Protein AF-A0A0N4T3I6-F1 (afdb_monomer)

Organism: Brugia pahangi (NCBI:txid6280)

InterPro domains:
  IPR000276 G protein-coupled receptor, rhodopsin-like [PF00001] (2-68)
  IPR000276 G protein-coupled receptor, rhodopsin-like [PR00237] (6-30)
  IPR000276 G protein-coupled receptor, rhodopsin-like [PR00237] (50-76)
  IPR017452 GPCR, rhodopsin-like, 7TM [PS50262] (1-68)

Mean predicted aligned error: 12.3 Å

pLDDT: mean 71.13, std 11.59, range [47.47, 88.81]

Solvent-accessible surface area (backbone atoms only — not comparable to full-atom values): 5270 Å² total; per-residue (Å²): 127,68,68,64,57,55,54,54,50,52,53,49,50,52,51,52,51,45,64,46,43,47,60,43,53,51,54,54,50,51,50,56,52,30,65,74,66,73,50,90,70,63,59,72,62,51,51,51,51,52,48,54,28,50,53,43,52,58,45,50,68,57,41,58,64,46,54,62,30,70,78,30,75,68,41,53,50,51,51,52,49,49,54,51,47,52,55,51,52,55,64,72,77,108

Structure (mmCIF, N/CA/C/O backbone):
data_AF-A0A0N4T3I6-F1
#
_entry.id   AF-A0A0N4T3I6-F1
#
loop_
_atom_site.group_PDB
_atom_site.id
_atom_site.type_symbol
_atom_site.label_atom_id
_atom_site.label_alt_id
_atom_site.label_comp_id
_atom_site.label_asym_id
_atom_site.label_entity_id
_atom_site.label_seq_id
_atom_site.pdbx_PDB_ins_code
_atom_site.Cartn_x
_atom_site.Cartn_y
_atom_site.Cartn_z
_atom_site.occupancy
_atom_site.B_iso_or_equiv
_atom_site.auth_seq_id
_atom_site.auth_comp_id
_atom_site.auth_asym_id
_atom_site.auth_atom_id
_atom_site.pdbx_PDB_model_num
ATOM 1 N N . ARG A 1 1 ? -23.374 17.961 13.020 1.00 47.47 1 ARG A N 1
ATOM 2 C CA . ARG A 1 1 ? -22.093 17.502 13.638 1.00 47.47 1 ARG A CA 1
ATOM 3 C C . ARG A 1 1 ? -21.801 15.993 13.469 1.00 47.47 1 ARG A C 1
ATOM 5 O O . ARG A 1 1 ? -20.674 15.596 13.735 1.00 47.47 1 ARG A O 1
ATOM 12 N N . ARG A 1 2 ? -22.757 15.139 13.047 1.00 49.19 2 ARG A N 1
ATOM 13 C CA . ARG A 1 2 ? -22.493 13.725 12.673 1.00 49.19 2 ARG A CA 1
ATOM 14 C C . ARG A 1 2 ? -21.938 13.579 11.245 1.00 49.19 2 ARG A C 1
ATOM 16 O O . ARG A 1 2 ? -21.027 12.786 11.049 1.00 49.19 2 ARG A O 1
ATOM 23 N N . GLU A 1 3 ? -22.401 14.425 10.328 1.00 52.09 3 GLU A N 1
ATOM 24 C CA . GLU A 1 3 ? -21.963 14.545 8.924 1.00 52.09 3 GLU A CA 1
ATOM 25 C C . GLU A 1 3 ? -20.425 14.539 8.761 1.00 52.09 3 GLU A C 1
ATOM 27 O O . GLU A 1 3 ? -19.860 13.720 8.045 1.00 52.09 3 GLU A O 1
ATOM 32 N N . THR A 1 4 ? -19.715 15.376 9.528 1.00 56.78 4 THR A N 1
ATOM 33 C CA . THR A 1 4 ? -18.259 15.578 9.409 1.00 56.78 4 THR A CA 1
ATOM 34 C C . THR A 1 4 ? -17.419 14.366 9.825 1.00 56.78 4 THR A C 1
ATOM 36 O O . THR A 1 4 ? -16.269 14.241 9.408 1.00 56.78 4 THR A O 1
ATOM 39 N N . ARG A 1 5 ? -17.968 13.449 10.640 1.00 60.38 5 ARG A N 1
ATOM 40 C CA . ARG A 1 5 ? -17.267 12.208 11.015 1.00 60.38 5 ARG A CA 1
ATOM 41 C C . ARG A 1 5 ? -17.265 11.191 9.879 1.00 60.38 5 ARG A C 1
ATOM 43 O O . ARG A 1 5 ? -16.274 10.484 9.734 1.00 60.38 5 ARG A O 1
ATOM 50 N N . ALA A 1 6 ? -18.335 11.130 9.087 1.00 64.12 6 ALA A N 1
ATOM 51 C CA . ALA A 1 6 ? -18.409 10.230 7.940 1.00 64.12 6 ALA A CA 1
ATOM 52 C C . ALA A 1 6 ? -17.406 10.656 6.858 1.00 64.12 6 ALA A C 1
ATOM 54 O O . ALA A 1 6 ? -16.614 9.835 6.400 1.00 64.12 6 ALA A O 1
ATOM 55 N N . THR A 1 7 ? -17.342 11.954 6.546 1.00 74.19 7 THR A N 1
ATOM 56 C CA . THR A 1 7 ? -16.385 12.509 5.575 1.00 74.19 7 THR A CA 1
ATOM 57 C C . THR A 1 7 ? -14.928 12.267 5.978 1.00 74.19 7 THR A C 1
ATOM 59 O O . THR A 1 7 ? -14.111 11.918 5.133 1.00 74.19 7 THR A O 1
ATOM 62 N N . GLY A 1 8 ? -14.595 12.382 7.270 1.00 69.75 8 GLY A N 1
ATOM 63 C CA . GLY A 1 8 ? -13.241 12.098 7.761 1.00 69.75 8 GLY A CA 1
ATOM 64 C C . GLY A 1 8 ? -12.826 10.630 7.604 1.00 69.75 8 GLY A C 1
ATOM 65 O O . GLY A 1 8 ? -11.668 10.346 7.306 1.00 69.75 8 GLY A O 1
ATOM 66 N N . VAL A 1 9 ? -13.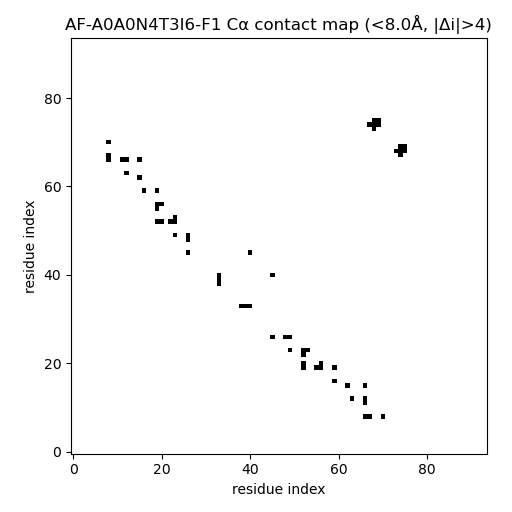771 9.695 7.749 1.00 72.62 9 VAL A N 1
ATOM 67 C CA . VAL A 1 9 ? -13.522 8.268 7.491 1.00 72.62 9 VAL A CA 1
ATOM 68 C C . VAL A 1 9 ? -13.317 8.024 5.999 1.00 72.62 9 VAL A C 1
ATOM 70 O O . VAL A 1 9 ? -12.349 7.368 5.631 1.00 72.62 9 VAL A O 1
ATOM 73 N N . VAL A 1 10 ? -14.166 8.597 5.141 1.00 77.88 10 VAL A N 1
ATOM 74 C CA . VAL A 1 10 ? -14.028 8.479 3.680 1.00 77.88 10 VAL A CA 1
ATOM 75 C C . VAL A 1 10 ? -12.677 9.025 3.210 1.00 77.88 10 VAL A C 1
ATOM 77 O O . VAL A 1 10 ? -11.962 8.333 2.493 1.00 77.88 10 VAL A O 1
ATOM 80 N N . ALA A 1 11 ? -12.272 10.210 3.674 1.00 77.69 11 ALA A N 1
ATOM 81 C CA . ALA A 1 11 ? -10.971 10.791 3.339 1.00 77.69 11 ALA A CA 1
ATOM 82 C C . ALA A 1 11 ? -9.801 9.891 3.772 1.00 77.69 11 ALA A C 1
ATOM 84 O O . ALA A 1 11 ? -8.845 9.715 3.022 1.00 77.69 11 ALA A O 1
ATOM 85 N N . ALA A 1 12 ? -9.884 9.268 4.949 1.00 73.94 12 ALA A N 1
ATOM 86 C CA . ALA A 1 12 ? -8.855 8.342 5.405 1.00 73.94 12 ALA A CA 1
ATOM 87 C C . ALA A 1 12 ? -8.813 7.038 4.596 1.00 73.94 12 ALA A C 1
ATOM 89 O O . ALA A 1 12 ? -7.722 6.530 4.340 1.00 73.94 12 ALA A O 1
ATOM 90 N N . ILE A 1 13 ? -9.971 6.521 4.167 1.00 75.94 13 ILE A N 1
ATOM 91 C CA . ILE A 1 13 ? -10.038 5.370 3.256 1.00 75.94 13 ILE A CA 1
ATOM 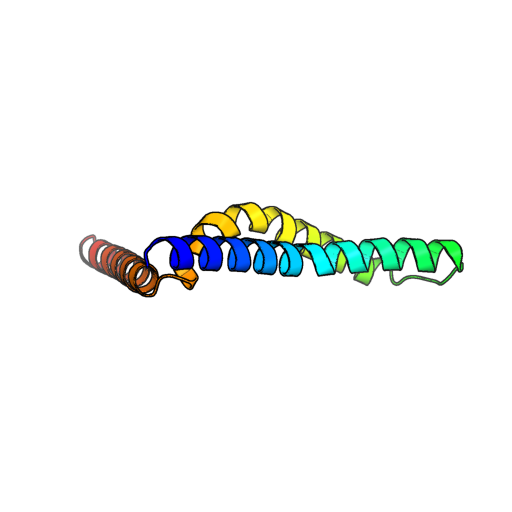92 C C . ILE A 1 13 ? -9.340 5.712 1.942 1.00 75.94 13 ILE A C 1
ATOM 94 O O . ILE A 1 13 ? -8.488 4.950 1.497 1.00 75.94 13 ILE A O 1
ATOM 98 N N . LEU A 1 14 ? -9.630 6.882 1.370 1.00 78.69 14 LEU A N 1
ATOM 99 C CA . LEU A 1 14 ? -9.005 7.345 0.130 1.00 78.69 14 LEU A CA 1
ATOM 100 C C . LEU A 1 14 ? -7.486 7.522 0.275 1.00 78.69 14 LEU A C 1
ATOM 102 O O . LEU A 1 14 ? -6.735 7.103 -0.600 1.00 78.69 14 LEU A O 1
ATOM 106 N N . ILE A 1 15 ? -7.009 8.083 1.389 1.00 78.00 15 ILE A N 1
ATOM 107 C CA . ILE A 1 15 ? -5.567 8.239 1.643 1.00 78.00 15 ILE A CA 1
ATOM 108 C C . ILE A 1 15 ? -4.882 6.875 1.802 1.00 78.00 15 ILE A C 1
ATOM 110 O O . ILE A 1 15 ? -3.820 6.657 1.226 1.00 78.00 15 ILE A O 1
ATOM 114 N N . ALA A 1 16 ? -5.475 5.942 2.549 1.00 74.81 16 ALA A N 1
ATOM 115 C CA . ALA A 1 16 ? -4.915 4.602 2.733 1.00 74.81 16 ALA A CA 1
ATOM 116 C C . ALA A 1 16 ? -4.889 3.802 1.420 1.00 74.81 16 ALA A C 1
ATOM 118 O O . ALA A 1 16 ? -3.886 3.161 1.105 1.00 74.81 16 ALA A O 1
ATOM 119 N N . PHE A 1 17 ? -5.965 3.904 0.637 1.00 75.50 17 PHE A N 1
ATOM 120 C CA . PHE A 1 17 ? -6.070 3.362 -0.714 1.00 75.50 17 PHE A CA 1
ATOM 121 C C . PHE A 1 17 ? -4.929 3.885 -1.594 1.00 75.50 17 PHE A C 1
ATOM 123 O O . PHE A 1 17 ? -4.204 3.096 -2.195 1.00 75.50 17 PHE A O 1
ATOM 130 N N . LEU A 1 18 ? -4.715 5.205 -1.611 1.00 79.75 18 LEU A N 1
ATOM 131 C CA . LEU A 1 18 ? -3.641 5.834 -2.380 1.00 79.75 18 LEU A CA 1
ATOM 132 C C . LEU A 1 18 ? -2.260 5.382 -1.904 1.00 79.75 18 LEU A C 1
ATOM 134 O O . LEU A 1 18 ? -1.451 4.982 -2.729 1.00 79.75 18 LEU A O 1
ATOM 138 N N . ILE A 1 19 ? -1.987 5.368 -0.599 1.00 77.06 19 ILE A N 1
ATOM 139 C CA . ILE A 1 19 ? -0.687 4.927 -0.061 1.00 77.06 19 ILE A CA 1
ATOM 140 C C . ILE A 1 19 ? -0.385 3.469 -0.436 1.00 77.06 19 ILE A C 1
ATOM 142 O O . ILE A 1 19 ? 0.763 3.153 -0.738 1.00 77.06 19 ILE A O 1
ATOM 146 N N . CYS A 1 20 ? -1.390 2.590 -0.460 1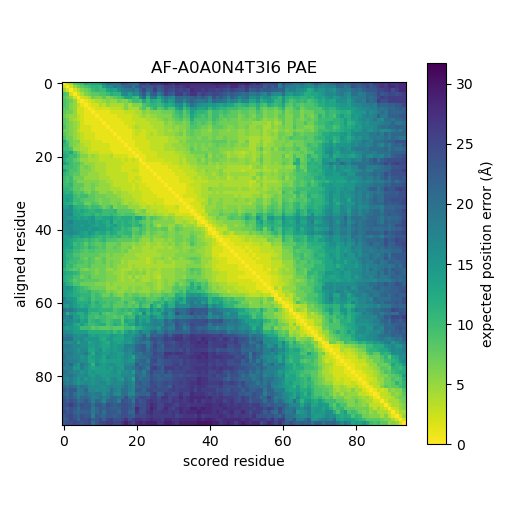.00 74.38 20 CYS A N 1
ATOM 147 C CA . CYS A 1 20 ? -1.211 1.205 -0.908 1.00 74.38 20 CYS A CA 1
ATOM 148 C C . CYS A 1 20 ? -1.000 1.073 -2.417 1.00 74.38 20 CYS A C 1
ATOM 150 O O . CYS A 1 20 ? -0.284 0.174 -2.855 1.00 74.38 20 CYS A O 1
ATOM 152 N N . TRP A 1 21 ? -1.610 1.948 -3.216 1.00 80.12 21 TRP A N 1
ATOM 153 C CA . TRP A 1 21 ? -1.554 1.858 -4.676 1.00 80.12 21 TRP A CA 1
ATOM 154 C C . TRP A 1 21 ? -0.388 2.638 -5.298 1.00 80.12 21 TRP A C 1
ATOM 156 O O . TRP A 1 21 ? 0.091 2.265 -6.366 1.00 80.12 21 TRP A O 1
ATOM 166 N N . ILE A 1 22 ? 0.102 3.689 -4.633 1.00 81.81 22 ILE A N 1
ATOM 167 C CA . ILE A 1 22 ? 1.265 4.486 -5.050 1.00 81.81 22 ILE A CA 1
ATOM 168 C C . ILE A 1 22 ? 2.489 3.611 -5.356 1.00 81.81 22 ILE A C 1
ATOM 170 O O . ILE A 1 22 ? 3.014 3.752 -6.458 1.00 81.81 22 ILE A O 1
ATOM 174 N N . PRO A 1 23 ? 2.946 2.690 -4.481 1.00 79.38 23 PRO A N 1
ATOM 175 C CA . PRO A 1 23 ? 4.108 1.861 -4.791 1.00 79.38 23 PRO A CA 1
ATOM 176 C C . PRO A 1 23 ? 3.885 1.020 -6.052 1.00 79.38 23 PRO A C 1
ATOM 178 O O . PRO A 1 23 ? 4.763 0.990 -6.909 1.00 79.38 23 PRO A O 1
ATOM 181 N N . TYR A 1 24 ? 2.697 0.434 -6.230 1.00 81.94 24 TYR A N 1
ATOM 182 C CA . TYR A 1 24 ? 2.355 -0.323 -7.438 1.00 81.94 24 TYR A CA 1
ATOM 183 C C . TYR A 1 24 ? 2.441 0.544 -8.698 1.00 81.94 24 TYR A C 1
ATOM 185 O O . TYR A 1 24 ? 3.086 0.166 -9.677 1.00 81.94 24 TYR A O 1
ATOM 193 N N . PHE A 1 25 ? 1.820 1.728 -8.665 1.00 84.38 25 PHE A N 1
ATOM 194 C CA . PHE A 1 25 ? 1.844 2.676 -9.778 1.00 84.38 25 PHE A CA 1
ATOM 195 C C . PHE A 1 25 ? 3.267 3.137 -10.097 1.00 84.38 25 PHE A C 1
ATOM 197 O O . PHE A 1 25 ? 3.649 3.150 -11.265 1.00 84.38 25 PHE A O 1
ATOM 204 N N . CYS A 1 26 ? 4.072 3.457 -9.082 1.00 86.69 26 CYS A N 1
ATOM 205 C CA . CYS A 1 26 ? 5.470 3.837 -9.262 1.00 86.69 26 CYS A CA 1
ATOM 206 C C . CYS A 1 26 ? 6.281 2.718 -9.926 1.00 86.69 26 CYS A C 1
ATOM 208 O O . CYS A 1 26 ? 7.012 2.989 -10.873 1.00 86.69 26 CYS A O 1
ATOM 210 N N . ILE A 1 27 ? 6.124 1.468 -9.480 1.00 85.50 27 ILE A N 1
ATOM 211 C CA . ILE A 1 27 ? 6.803 0.297 -10.056 1.00 85.50 27 ILE A CA 1
ATOM 212 C C . ILE A 1 27 ? 6.381 0.102 -11.517 1.00 85.50 27 ILE A C 1
ATOM 214 O O . ILE A 1 27 ? 7.239 -0.080 -12.381 1.00 85.50 27 ILE A O 1
ATOM 218 N N . ALA A 1 28 ? 5.082 0.185 -11.813 1.00 85.38 28 ALA A N 1
ATOM 219 C CA . ALA A 1 28 ? 4.549 0.020 -13.163 1.00 85.38 28 ALA A CA 1
ATOM 220 C C . ALA A 1 28 ? 5.049 1.110 -14.131 1.00 85.38 28 ALA A C 1
ATOM 222 O O . ALA A 1 28 ? 5.509 0.792 -15.229 1.00 85.38 28 ALA A O 1
ATOM 223 N N . VAL A 1 29 ? 5.021 2.381 -13.711 1.00 88.38 29 VAL A N 1
ATOM 224 C CA . VAL A 1 29 ? 5.554 3.508 -14.497 1.00 88.38 29 VAL A CA 1
ATOM 225 C C . VAL A 1 29 ? 7.062 3.362 -14.690 1.00 88.38 29 VAL A C 1
ATOM 227 O O . VAL A 1 29 ? 7.554 3.531 -15.803 1.00 88.38 29 VAL A O 1
ATOM 230 N N . TYR A 1 30 ? 7.790 2.984 -13.636 1.00 86.25 30 TYR A N 1
ATOM 231 C CA . TYR A 1 30 ? 9.232 2.762 -13.695 1.00 86.25 30 TYR A CA 1
ATOM 232 C C . TYR A 1 30 ? 9.605 1.686 -14.724 1.00 86.25 30 TYR A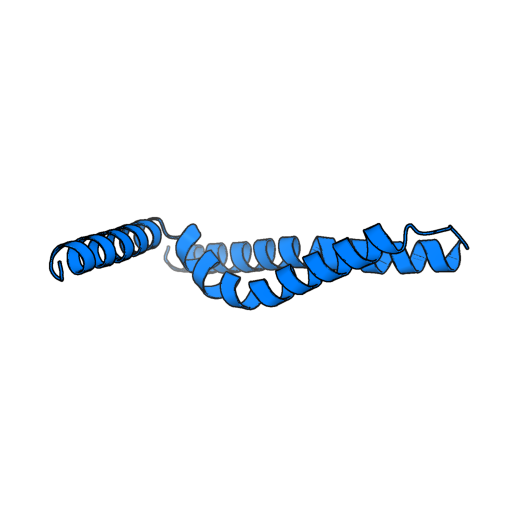 C 1
ATOM 234 O O . TYR A 1 30 ? 10.502 1.920 -15.533 1.00 86.25 30 TYR A O 1
ATOM 242 N N . ARG A 1 31 ? 8.872 0.560 -14.790 1.00 84.44 31 ARG A N 1
ATOM 243 C CA . ARG A 1 31 ? 9.065 -0.424 -15.876 1.00 84.44 31 ARG A CA 1
ATOM 244 C C . ARG A 1 31 ? 8.876 0.196 -17.246 1.00 84.44 31 ARG A C 1
ATOM 246 O O . ARG A 1 31 ? 9.741 0.031 -18.093 1.00 84.44 31 ARG A O 1
ATOM 253 N N . GLY A 1 32 ? 7.748 0.876 -17.462 1.00 86.50 32 GLY A N 1
ATOM 254 C CA . GLY A 1 32 ? 7.403 1.427 -18.772 1.00 86.50 32 GLY A CA 1
ATOM 255 C C . GLY A 1 32 ? 8.463 2.401 -19.283 1.00 86.50 32 GLY A C 1
ATOM 256 O O . GLY A 1 32 ? 8.873 2.318 -20.440 1.00 86.50 32 GLY A O 1
ATOM 257 N N . VAL A 1 33 ? 8.968 3.264 -18.398 1.00 88.81 33 VAL A N 1
ATOM 258 C CA . VAL A 1 33 ? 10.039 4.220 -18.712 1.00 88.81 33 VAL A CA 1
ATOM 259 C C . VAL A 1 33 ? 11.347 3.502 -19.039 1.00 88.81 33 VAL A C 1
ATOM 261 O O . VAL A 1 33 ? 11.962 3.791 -20.064 1.00 88.81 33 VAL A O 1
ATOM 264 N N . CYS A 1 34 ? 11.775 2.548 -18.213 1.00 85.81 34 CYS A N 1
ATOM 265 C CA . CYS A 1 34 ? 13.026 1.834 -18.453 1.00 85.81 34 CYS A CA 1
ATOM 266 C C . CYS A 1 34 ? 12.980 0.955 -19.711 1.00 85.81 34 CYS A C 1
ATOM 268 O O . CYS A 1 34 ? 13.970 0.908 -20.438 1.00 85.81 34 CYS A O 1
ATOM 270 N N . THR A 1 35 ? 11.844 0.313 -20.008 1.00 84.19 35 THR A N 1
ATOM 271 C CA . THR A 1 35 ? 11.644 -0.433 -21.260 1.00 84.19 35 THR A CA 1
ATOM 272 C C . THR A 1 35 ? 11.710 0.496 -22.473 1.00 84.19 35 THR A C 1
ATOM 274 O O . THR A 1 35 ? 12.373 0.161 -23.449 1.00 84.19 35 THR A O 1
ATOM 277 N N . GLY A 1 36 ? 11.095 1.683 -22.409 1.00 86.06 36 GLY A N 1
ATOM 278 C CA . GLY A 1 36 ? 11.161 2.668 -23.497 1.00 86.06 36 GLY A CA 1
ATOM 279 C C . GLY A 1 36 ? 12.561 3.254 -23.722 1.00 86.06 36 GLY A C 1
ATOM 280 O O . GLY A 1 36 ? 12.921 3.573 -24.852 1.00 86.06 36 GLY A O 1
ATOM 281 N N . LEU A 1 37 ? 13.366 3.363 -22.662 1.00 87.75 37 LEU A N 1
ATOM 282 C CA . LEU A 1 37 ? 14.718 3.932 -22.701 1.00 87.75 37 LEU A CA 1
ATOM 283 C C . LEU A 1 37 ? 15.838 2.880 -22.830 1.00 87.75 37 LEU A C 1
ATOM 285 O O . LEU A 1 37 ? 17.008 3.251 -22.785 1.00 87.75 37 LEU A O 1
ATOM 289 N N . ASN A 1 38 ? 15.514 1.587 -22.982 1.00 82.94 38 ASN A N 1
ATOM 290 C CA . ASN A 1 38 ? 16.481 0.472 -22.991 1.00 82.94 38 ASN A CA 1
ATOM 291 C C . ASN A 1 38 ? 17.443 0.473 -21.783 1.00 82.94 38 ASN A C 1
ATOM 293 O O . ASN A 1 38 ? 18.613 0.097 -21.883 1.00 82.94 38 ASN A O 1
ATOM 297 N N . ILE A 1 39 ? 16.951 0.898 -20.619 1.00 83.06 39 ILE A N 1
ATOM 298 C CA . ILE A 1 39 ? 17.729 0.915 -19.378 1.00 83.06 39 ILE A CA 1
ATOM 299 C C . ILE A 1 39 ? 17.714 -0.492 -18.781 1.00 83.06 39 ILE A C 1
ATOM 301 O O . ILE A 1 39 ? 16.644 -1.074 -18.592 1.00 83.06 39 ILE A O 1
ATOM 305 N N . GLN A 1 40 ? 18.890 -1.028 -18.438 1.00 75.94 40 GLN A N 1
ATOM 306 C CA . GLN A 1 40 ? 18.968 -2.290 -17.704 1.00 75.94 40 GLN A CA 1
ATOM 307 C C . GLN A 1 40 ? 18.334 -2.138 -16.320 1.00 75.94 40 GLN A C 1
ATOM 309 O O . GLN A 1 40 ? 18.779 -1.349 -15.485 1.00 75.94 40 GLN A O 1
ATOM 314 N N . LEU A 1 41 ? 17.285 -2.918 -16.087 1.00 76.06 41 LEU A N 1
ATOM 315 C CA . LEU A 1 41 ? 16.609 -3.024 -14.806 1.00 76.06 41 LEU A CA 1
ATOM 316 C C . LEU A 1 41 ? 17.237 -4.140 -13.978 1.00 76.06 41 LEU A C 1
ATOM 318 O O . LEU A 1 41 ? 17.517 -5.226 -14.481 1.00 76.06 41 LEU A O 1
ATOM 322 N N . ASN A 1 42 ? 17.358 -3.906 -12.674 1.00 80.94 42 ASN A N 1
ATOM 323 C CA . ASN A 1 42 ? 17.577 -4.993 -11.728 1.00 80.94 42 ASN A CA 1
ATOM 324 C C . ASN A 1 42 ? 16.286 -5.810 -11.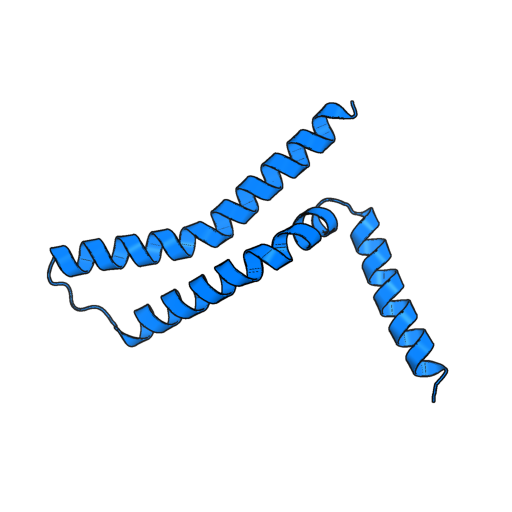594 1.00 80.94 42 ASN A C 1
ATOM 326 O O . ASN A 1 42 ? 15.434 -5.503 -10.756 1.00 80.94 42 ASN A O 1
ATOM 330 N N . GLU A 1 43 ? 16.161 -6.851 -12.417 1.00 79.25 43 GLU A N 1
ATOM 331 C CA . GLU A 1 43 ? 15.035 -7.795 -12.442 1.00 79.25 43 GLU A CA 1
ATOM 332 C C . GLU A 1 43 ? 14.681 -8.298 -11.032 1.00 79.25 43 GLU A C 1
ATOM 334 O O . GLU A 1 43 ? 13.523 -8.243 -10.627 1.00 79.25 43 GLU A O 1
ATOM 339 N N . SER A 1 44 ? 15.677 -8.678 -10.224 1.00 81.44 44 SER A N 1
ATOM 340 C CA . SER A 1 44 ? 15.459 -9.187 -8.862 1.00 81.44 44 SER A CA 1
ATOM 341 C C . SER A 1 44 ? 14.802 -8.162 -7.934 1.00 81.44 44 SER A C 1
ATOM 343 O O . SER A 1 44 ? 13.892 -8.494 -7.176 1.00 81.44 44 SER A O 1
ATOM 345 N N . LEU A 1 45 ? 15.242 -6.902 -7.999 1.00 80.88 45 LEU A N 1
ATOM 346 C CA . LEU A 1 45 ? 14.678 -5.818 -7.192 1.00 80.88 45 LEU A CA 1
ATOM 347 C C . LEU A 1 45 ? 13.268 -5.479 -7.684 1.00 80.88 45 LEU A C 1
ATOM 349 O O . LEU A 1 45 ? 12.361 -5.268 -6.881 1.00 80.88 45 LEU A O 1
ATOM 353 N N . HIS A 1 46 ? 13.073 -5.499 -9.001 1.00 82.50 46 HIS A N 1
ATOM 354 C CA . HIS A 1 46 ? 11.788 -5.247 -9.625 1.00 82.50 46 HIS A CA 1
ATOM 355 C C . HIS A 1 46 ? 10.732 -6.291 -9.242 1.00 82.50 46 HIS A C 1
ATOM 357 O O . HIS A 1 46 ? 9.632 -5.935 -8.817 1.00 82.50 46 HIS A O 1
ATOM 363 N N . VAL A 1 47 ? 11.079 -7.575 -9.336 1.00 83.06 47 VAL A N 1
ATOM 364 C CA . VAL A 1 47 ? 10.205 -8.693 -8.963 1.00 83.06 47 VAL A CA 1
ATOM 365 C C . VAL A 1 47 ? 9.857 -8.635 -7.478 1.00 83.06 47 VAL A C 1
ATOM 367 O O . VAL A 1 47 ? 8.684 -8.779 -7.134 1.00 83.06 47 VAL A O 1
ATOM 370 N N . ASN A 1 48 ? 10.826 -8.349 -6.601 1.00 82.31 48 ASN A N 1
ATOM 371 C CA . ASN A 1 48 ? 10.553 -8.210 -5.168 1.00 82.31 48 ASN A CA 1
ATOM 372 C C . ASN A 1 48 ? 9.590 -7.056 -4.879 1.00 82.31 48 ASN A C 1
ATOM 374 O O . ASN A 1 48 ? 8.641 -7.227 -4.118 1.00 82.31 48 ASN A O 1
ATOM 378 N N . LEU A 1 49 ? 9.797 -5.891 -5.498 1.00 82.69 49 LEU A N 1
ATOM 379 C CA . LEU A 1 49 ? 8.911 -4.741 -5.321 1.00 82.69 49 LEU A CA 1
ATOM 380 C C . LEU A 1 49 ? 7.507 -5.012 -5.870 1.00 82.69 49 LEU A C 1
ATOM 382 O O . LEU A 1 49 ? 6.522 -4.694 -5.205 1.00 82.69 49 LEU A O 1
ATOM 386 N N . PHE A 1 50 ? 7.398 -5.626 -7.049 1.00 82.31 50 PHE A N 1
ATOM 387 C CA . PHE A 1 50 ? 6.115 -5.999 -7.641 1.00 82.31 50 PHE A CA 1
ATOM 388 C C . PHE A 1 50 ? 5.368 -7.009 -6.766 1.00 82.31 50 PHE A C 1
ATOM 390 O O . PHE A 1 50 ? 4.167 -6.857 -6.526 1.00 82.31 50 PHE A O 1
ATOM 397 N N . MET A 1 51 ? 6.082 -8.004 -6.237 1.00 82.19 51 MET A N 1
ATOM 398 C CA . MET A 1 51 ? 5.525 -8.986 -5.317 1.00 82.19 51 MET A CA 1
ATOM 399 C C . MET A 1 51 ? 5.055 -8.285 -4.037 1.00 82.19 51 MET A C 1
ATOM 401 O O . MET A 1 51 ? 3.865 -8.317 -3.744 1.00 82.19 51 MET A O 1
ATOM 405 N N . LEU A 1 52 ? 5.922 -7.549 -3.336 1.00 80.69 52 LEU A N 1
ATOM 406 C CA . LEU A 1 52 ? 5.559 -6.801 -2.124 1.00 80.69 52 LEU A CA 1
ATOM 407 C C . LEU A 1 52 ? 4.354 -5.879 -2.343 1.00 80.69 52 LEU A C 1
ATOM 409 O O . LEU A 1 52 ? 3.435 -5.854 -1.526 1.00 80.69 52 LEU A O 1
ATOM 413 N N . SER A 1 53 ? 4.318 -5.165 -3.467 1.00 81.12 53 SER A N 1
ATOM 414 C CA . SER A 1 53 ? 3.204 -4.287 -3.808 1.00 81.12 53 SER A CA 1
ATOM 415 C C . SER A 1 53 ? 1.912 -5.050 -4.106 1.00 81.12 53 SER A C 1
ATOM 417 O O . SER A 1 53 ? 0.835 -4.572 -3.759 1.00 81.12 53 SER A O 1
ATOM 419 N N . SER A 1 54 ? 1.998 -6.231 -4.717 1.00 79.88 54 SER A N 1
ATOM 420 C CA . SER A 1 54 ? 0.842 -7.108 -4.930 1.00 79.88 54 SER A CA 1
ATOM 421 C C . SER A 1 54 ? 0.304 -7.627 -3.597 1.00 79.88 54 SER A C 1
ATOM 423 O O . SER A 1 54 ? -0.902 -7.608 -3.370 1.00 79.88 54 SER A O 1
ATOM 425 N N . TRP A 1 55 ? 1.189 -8.013 -2.673 1.00 82.12 55 TRP A N 1
ATOM 426 C CA . TRP A 1 55 ? 0.822 -8.411 -1.311 1.00 82.12 55 TRP A CA 1
ATOM 427 C C . TRP A 1 55 ? 0.179 -7.257 -0.522 1.00 82.12 55 TRP A C 1
ATOM 429 O O . TRP A 1 55 ? -0.814 -7.470 0.172 1.00 82.12 55 TRP A O 1
ATOM 439 N N . LEU A 1 56 ? 0.675 -6.026 -0.681 1.00 73.88 56 LEU A N 1
ATOM 440 C CA . LEU A 1 56 ? 0.044 -4.806 -0.156 1.00 73.88 56 LEU A CA 1
ATOM 441 C C . LEU A 1 56 ? -1.343 -4.558 -0.776 1.00 73.88 56 LEU A C 1
ATOM 443 O O . LEU A 1 56 ? -2.282 -4.208 -0.063 1.00 73.88 56 LEU A O 1
ATOM 447 N N . GLY A 1 57 ? -1.499 -4.811 -2.077 1.00 74.25 57 GLY A N 1
ATOM 448 C CA . GLY A 1 57 ? -2.788 -4.777 -2.771 1.00 74.25 57 GLY A CA 1
ATOM 449 C C . GLY A 1 57 ? -3.774 -5.831 -2.257 1.00 74.25 57 GLY A C 1
ATOM 450 O O . GLY A 1 57 ? -4.951 -5.535 -2.081 1.00 74.25 57 GLY A O 1
ATOM 451 N N . TYR A 1 58 ? -3.313 -7.034 -1.911 1.00 71.94 58 TYR A N 1
ATOM 452 C CA . TYR A 1 58 ? -4.151 -8.028 -1.231 1.00 71.94 58 TYR A CA 1
ATOM 453 C C . TYR A 1 58 ? -4.512 -7.592 0.197 1.00 71.94 58 TYR A C 1
ATOM 455 O O . TYR A 1 58 ? -5.664 -7.738 0.623 1.00 71.94 58 TYR A O 1
ATOM 463 N N . ALA A 1 59 ? -3.572 -6.966 0.912 1.00 69.31 59 ALA A N 1
ATOM 464 C CA . ALA A 1 59 ? -3.816 -6.380 2.229 1.00 69.31 59 ALA A CA 1
ATOM 465 C C . ALA A 1 59 ? -4.831 -5.216 2.197 1.00 69.31 59 ALA A C 1
ATOM 467 O O . ALA A 1 59 ? -5.413 -4.894 3.233 1.00 69.31 59 ALA A O 1
ATOM 468 N N . HIS A 1 60 ? -5.139 -4.650 1.024 1.00 70.88 60 HIS A N 1
ATOM 469 C CA . HIS A 1 60 ? -6.228 -3.688 0.800 1.00 70.88 60 HIS A CA 1
ATOM 470 C C . HIS A 1 60 ? -7.586 -4.165 1.307 1.00 70.88 60 HIS A C 1
ATOM 472 O O . HIS A 1 60 ? -8.349 -3.383 1.876 1.00 70.88 60 HIS A O 1
ATOM 478 N N . SER A 1 61 ? -7.851 -5.467 1.223 1.00 66.44 61 SER A N 1
ATOM 479 C CA . SER A 1 61 ? -9.072 -6.049 1.785 1.00 66.44 61 SER A CA 1
ATOM 480 C C . SER A 1 61 ? -9.082 -5.986 3.320 1.00 66.44 61 SER A C 1
ATOM 482 O O . SER A 1 61 ? -10.118 -5.685 3.916 1.00 66.44 61 SER A O 1
ATOM 484 N N . CYS A 1 62 ? -7.919 -6.177 3.957 1.00 61.06 62 CYS A N 1
ATOM 485 C CA . CYS A 1 62 ? -7.717 -6.035 5.40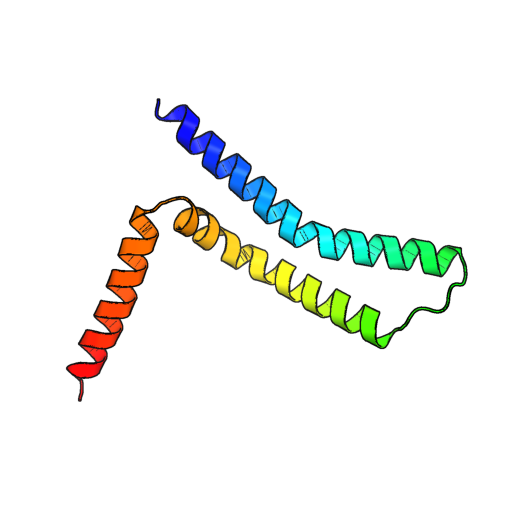5 1.00 61.06 62 CYS A CA 1
ATOM 486 C C . CYS A 1 62 ? -7.721 -4.569 5.860 1.00 61.06 62 CYS A C 1
ATOM 488 O O . CYS A 1 62 ? -8.032 -4.283 7.020 1.00 61.06 62 CYS A O 1
ATOM 490 N N . PHE A 1 63 ? -7.418 -3.627 4.964 1.00 62.03 63 PHE A N 1
ATOM 491 C CA . PHE A 1 63 ? -7.451 -2.209 5.295 1.00 62.03 63 PHE A CA 1
ATOM 492 C C . PHE A 1 63 ? -8.864 -1.707 5.592 1.00 62.03 63 PHE A C 1
ATOM 494 O O . PHE A 1 63 ? -8.993 -0.830 6.438 1.00 62.03 63 PHE A O 1
ATOM 501 N N . ASN A 1 64 ? -9.921 -2.320 5.049 1.00 62.12 64 ASN A N 1
ATOM 502 C CA . ASN A 1 64 ? -11.305 -1.956 5.376 1.00 62.12 64 ASN A CA 1
ATOM 503 C C . ASN A 1 64 ? -11.564 -1.938 6.904 1.00 62.12 64 ASN A C 1
ATOM 505 O O . ASN A 1 64 ? -11.799 -0.857 7.443 1.00 62.12 64 ASN A O 1
ATOM 509 N N . PRO A 1 65 ? -11.422 -3.043 7.667 1.00 59.31 65 PRO A N 1
ATOM 510 C CA . PRO A 1 65 ? -11.542 -3.013 9.129 1.00 59.31 65 PRO A CA 1
ATOM 511 C C . PRO A 1 65 ? -10.420 -2.223 9.829 1.00 59.31 65 PRO A C 1
ATOM 513 O O . PRO A 1 65 ? -10.675 -1.589 10.854 1.00 59.31 65 PRO A O 1
ATOM 516 N N . ILE A 1 66 ? -9.191 -2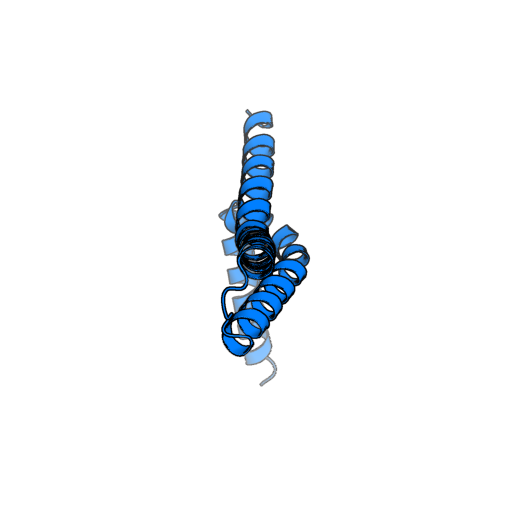.186 9.299 1.00 59.72 66 ILE A N 1
ATOM 517 C CA . ILE A 1 66 ? -8.075 -1.442 9.918 1.00 59.72 66 ILE A CA 1
ATOM 518 C C . ILE A 1 66 ? -8.313 0.075 9.890 1.00 59.72 66 ILE A C 1
ATOM 520 O O . ILE A 1 66 ? -8.059 0.762 10.878 1.00 59.72 66 ILE A O 1
ATOM 524 N N . ILE A 1 67 ? -8.868 0.610 8.808 1.00 61.06 67 ILE A N 1
ATOM 525 C CA . ILE A 1 67 ? -9.192 2.033 8.682 1.00 61.06 67 ILE A CA 1
ATOM 526 C C . ILE A 1 67 ? -10.313 2.399 9.668 1.00 61.06 67 ILE A C 1
ATOM 528 O O . ILE A 1 67 ? -10.192 3.389 10.397 1.00 61.06 67 ILE A O 1
ATOM 532 N N . TYR A 1 68 ? -11.341 1.552 9.812 1.00 58.84 68 TYR A N 1
ATOM 533 C CA . TYR A 1 68 ? -12.370 1.744 10.845 1.00 58.84 68 TYR A CA 1
ATOM 534 C C . TYR A 1 68 ? -11.814 1.617 12.278 1.00 58.84 68 TYR A C 1
ATOM 536 O O . TYR A 1 68 ? -12.276 2.324 13.180 1.00 58.84 68 TYR A O 1
ATOM 544 N N . THR A 1 69 ? -10.807 0.764 12.509 1.00 55.62 69 THR A N 1
ATOM 545 C CA . THR A 1 69 ? -10.232 0.531 13.848 1.00 55.62 69 THR A CA 1
ATOM 546 C C . THR A 1 69 ? -9.173 1.561 14.271 1.00 55.62 69 THR A C 1
ATOM 548 O O . THR A 1 69 ? -9.114 1.928 15.449 1.00 55.62 69 THR A O 1
ATOM 551 N N . CYS A 1 70 ? -8.365 2.081 13.343 1.00 54.16 70 CYS A N 1
ATOM 552 C CA . CYS A 1 70 ? -7.314 3.064 13.626 1.00 54.16 70 CYS A CA 1
ATOM 553 C C . CYS A 1 70 ? -7.872 4.474 13.869 1.00 54.16 70 CYS A C 1
ATOM 555 O O . CYS A 1 70 ? -7.420 5.158 14.802 1.00 54.16 70 CYS A O 1
ATOM 557 N N . LEU A 1 71 ? -8.892 4.890 13.105 1.00 51.28 71 LEU A N 1
ATOM 558 C CA . LEU A 1 71 ? -9.531 6.204 13.268 1.00 51.28 71 LEU A CA 1
ATOM 559 C C . LEU A 1 71 ? -10.474 6.289 14.472 1.00 51.28 71 LEU A C 1
ATOM 561 O O . LEU A 1 71 ? -10.758 7.389 14.947 1.00 51.28 71 LEU A O 1
ATOM 565 N N . ASN A 1 72 ? -10.908 5.159 15.034 1.00 53.28 72 ASN A N 1
ATOM 566 C CA . ASN A 1 72 ? -11.772 5.148 16.207 1.00 53.28 72 ASN A CA 1
ATOM 567 C C . ASN A 1 72 ? -10.991 4.673 17.444 1.00 53.28 72 ASN A C 1
ATOM 569 O O . ASN A 1 72 ? -10.750 3.481 17.628 1.00 53.28 72 ASN A O 1
ATOM 573 N N . LYS A 1 73 ? -10.619 5.597 18.349 1.00 53.78 73 LYS A N 1
ATOM 574 C CA . LYS A 1 73 ? -9.977 5.264 19.648 1.00 53.78 73 LYS A CA 1
ATOM 575 C C . LYS A 1 73 ? -10.750 4.187 20.436 1.00 53.78 73 LYS A C 1
ATOM 577 O O . LYS A 1 73 ? -10.143 3.445 21.206 1.00 53.78 73 LYS A O 1
ATOM 582 N N . ASN A 1 74 ? -12.060 4.070 20.208 1.00 53.34 74 ASN A N 1
ATOM 583 C CA . ASN A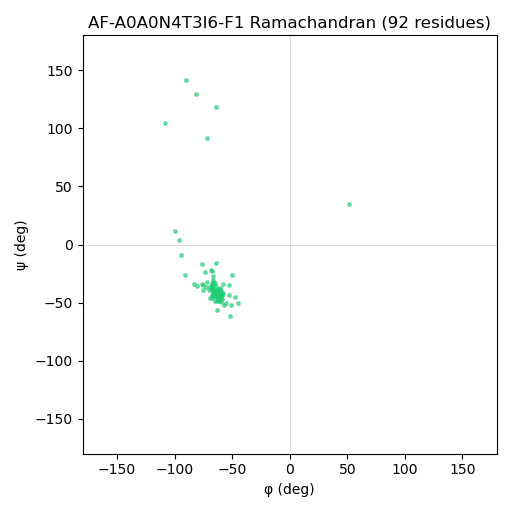 1 74 ? -12.913 3.038 20.796 1.00 53.34 74 ASN A CA 1
ATOM 584 C C . ASN A 1 74 ? -12.605 1.621 20.289 1.00 53.34 74 ASN A C 1
ATOM 586 O O . ASN A 1 74 ? -12.650 0.686 21.078 1.00 53.34 74 ASN A O 1
ATOM 590 N N . PHE A 1 75 ? -12.205 1.441 19.030 1.00 56.03 75 PHE A N 1
ATOM 591 C CA . PHE A 1 75 ? -11.927 0.108 18.489 1.00 56.03 75 PHE A CA 1
ATOM 592 C C . PHE A 1 75 ? -10.580 -0.448 18.964 1.00 56.03 75 PHE A C 1
ATOM 594 O O . PHE A 1 75 ? -10.464 -1.637 19.251 1.00 56.03 75 PHE A O 1
ATOM 601 N N . ARG A 1 76 ? -9.574 0.420 19.151 1.00 56.94 76 ARG A N 1
ATOM 602 C CA . ARG A 1 76 ? -8.312 0.048 19.821 1.00 56.94 76 ARG A CA 1
ATOM 603 C C . ARG A 1 76 ? -8.543 -0.474 21.241 1.00 56.94 76 ARG A C 1
ATOM 605 O O . ARG A 1 76 ? -7.829 -1.374 21.676 1.00 56.94 76 ARG A O 1
ATOM 612 N N . ARG A 1 77 ? -9.548 0.054 21.953 1.00 58.69 77 ARG A N 1
ATOM 613 C CA . ARG A 1 77 ? -9.979 -0.494 23.249 1.00 58.69 77 ARG A CA 1
ATOM 614 C C . ARG A 1 77 ? -10.611 -1.877 23.090 1.00 58.69 77 ARG A C 1
ATOM 616 O O . ARG A 1 77 ? -10.238 -2.766 23.845 1.00 58.69 77 ARG A O 1
ATOM 623 N N . THR A 1 78 ? -11.468 -2.086 22.092 1.00 62.56 78 THR A N 1
ATOM 624 C CA . THR A 1 78 ? -12.095 -3.393 21.825 1.00 62.56 78 THR A CA 1
ATOM 625 C C . THR A 1 78 ? -11.084 -4.464 21.406 1.00 62.56 78 THR A C 1
ATOM 627 O O . THR A 1 78 ? -11.154 -5.576 21.912 1.00 62.56 78 THR A O 1
ATOM 630 N N . ILE A 1 79 ? -10.091 -4.141 20.567 1.00 65.31 79 ILE A N 1
ATOM 631 C CA . ILE A 1 79 ? -9.010 -5.077 20.201 1.00 65.31 79 ILE A CA 1
ATOM 632 C C . ILE A 1 79 ? -8.146 -5.413 21.421 1.00 65.31 79 ILE A C 1
ATOM 634 O O . ILE A 1 79 ? -7.866 -6.585 21.660 1.00 65.31 79 ILE A O 1
ATOM 638 N N . LYS A 1 80 ? -7.778 -4.419 22.246 1.00 64.25 80 LYS A N 1
ATOM 639 C CA . LYS A 1 80 ? -7.096 -4.687 23.526 1.00 64.25 80 LYS A CA 1
ATOM 640 C C . LYS A 1 80 ? -7.929 -5.590 24.433 1.00 64.25 80 LYS A C 1
ATOM 642 O O . LYS A 1 80 ? -7.375 -6.491 25.051 1.00 64.25 80 LYS A O 1
ATOM 647 N N . GLN A 1 81 ? -9.241 -5.373 24.503 1.00 65.19 81 GLN A N 1
ATOM 648 C CA . GLN A 1 81 ? -10.141 -6.219 25.282 1.00 65.19 81 GLN A CA 1
ATOM 649 C C . GLN A 1 81 ? -10.244 -7.634 24.711 1.00 65.19 81 GLN A C 1
ATOM 651 O O . GLN A 1 81 ? -10.156 -8.574 25.488 1.00 65.19 81 GLN A O 1
ATOM 656 N N . MET A 1 82 ? -10.354 -7.811 23.392 1.00 67.62 82 MET A N 1
ATOM 657 C CA . MET A 1 82 ? -10.353 -9.134 22.758 1.00 67.62 82 MET A CA 1
ATOM 658 C C . MET A 1 82 ? -9.041 -9.875 23.007 1.00 67.62 82 MET A C 1
ATOM 660 O O . MET A 1 82 ? -9.077 -11.015 23.455 1.00 67.62 82 MET A O 1
ATOM 664 N N . ILE A 1 83 ? -7.890 -9.236 22.792 1.00 67.75 83 ILE A N 1
ATOM 665 C CA . ILE A 1 83 ? -6.575 -9.854 23.021 1.00 67.75 83 ILE A CA 1
ATOM 666 C C . ILE A 1 83 ? -6.402 -10.221 24.503 1.00 67.75 83 ILE A C 1
ATOM 668 O O . ILE A 1 83 ? -6.008 -11.344 24.811 1.00 67.75 83 ILE A O 1
ATOM 672 N N . CYS A 1 84 ? -6.769 -9.332 25.433 1.00 65.12 84 CYS A N 1
ATOM 673 C CA . CYS A 1 84 ? -6.765 -9.658 26.862 1.00 65.12 84 CYS A CA 1
ATOM 674 C C . CYS A 1 84 ? -7.746 -10.786 27.207 1.00 65.12 84 CYS A C 1
ATOM 676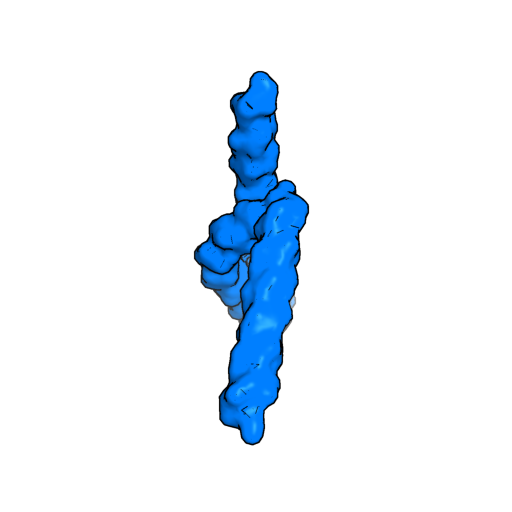 O O . CYS A 1 84 ? -7.414 -11.638 28.025 1.00 65.12 84 CYS A O 1
ATOM 678 N N . TYR A 1 85 ? -8.930 -10.827 26.591 1.00 68.19 85 TYR A N 1
ATOM 679 C CA . TYR A 1 85 ? -9.916 -11.882 26.817 1.00 68.19 85 TYR A CA 1
ATOM 680 C C . TYR A 1 85 ? -9.419 -13.235 26.299 1.00 68.19 85 TYR A C 1
ATOM 682 O O . TYR A 1 85 ? -9.546 -14.234 27.002 1.00 68.19 85 TYR A O 1
ATOM 690 N N . PHE A 1 86 ? -8.786 -13.275 25.124 1.00 66.19 86 PHE A N 1
ATOM 691 C CA . PHE A 1 86 ? -8.147 -14.481 24.596 1.00 66.19 86 PHE A CA 1
ATOM 692 C C . PHE A 1 86 ? -6.979 -14.938 25.479 1.00 66.19 86 PHE A C 1
ATOM 694 O O . PHE A 1 86 ? -6.930 -16.115 25.827 1.00 66.19 86 PHE A O 1
ATOM 701 N N . CYS A 1 87 ? -6.108 -14.033 25.940 1.00 60.19 87 CYS A N 1
ATOM 702 C CA . CYS A 1 87 ? -5.047 -14.369 26.901 1.00 60.19 87 CYS A CA 1
ATOM 703 C C . CYS A 1 87 ? -5.603 -14.893 28.234 1.00 60.19 87 CYS A C 1
ATOM 705 O O . CYS A 1 87 ? -5.075 -15.851 28.797 1.00 60.19 87 CYS A O 1
ATOM 707 N N . HIS A 1 88 ? -6.688 -14.299 28.737 1.00 62.59 88 HIS A N 1
ATOM 708 C CA . HIS A 1 88 ? -7.313 -14.726 29.986 1.00 62.59 88 HIS A CA 1
ATOM 709 C C . HIS A 1 88 ? -8.053 -16.064 29.836 1.00 62.59 88 HIS A C 1
ATOM 711 O O . HIS A 1 88 ? -8.012 -16.894 30.742 1.00 62.59 88 HIS A O 1
ATOM 717 N N . LYS A 1 89 ? -8.687 -16.313 28.683 1.00 62.53 89 LYS A N 1
ATOM 718 C CA . LYS A 1 89 ? -9.312 -17.602 28.357 1.00 62.53 89 LYS A CA 1
ATOM 719 C C . LYS A 1 89 ? -8.268 -18.709 28.205 1.00 62.53 89 LYS A C 1
ATOM 721 O O . LYS A 1 89 ? -8.507 -19.809 28.691 1.00 62.53 89 LYS A O 1
ATOM 726 N N . ASN A 1 90 ? -7.115 -18.418 27.603 1.00 54.12 90 ASN A N 1
ATOM 727 C CA . ASN A 1 90 ? -6.035 -19.396 27.451 1.00 54.12 90 ASN A CA 1
ATOM 728 C C . ASN A 1 90 ? -5.402 -19.764 28.809 1.00 54.12 90 ASN A C 1
ATOM 730 O O . ASN A 1 90 ? -5.121 -20.925 29.061 1.00 54.12 90 ASN A O 1
ATOM 734 N N . ARG A 1 91 ? -5.297 -18.805 29.744 1.00 57.44 91 ARG A N 1
ATOM 735 C CA . ARG A 1 91 ? -4.852 -19.065 31.130 1.00 57.44 91 ARG A CA 1
ATOM 736 C C . ARG A 1 91 ? -5.808 -19.903 31.986 1.00 57.44 91 ARG A C 1
ATOM 738 O O . ARG A 1 91 ? -5.369 -20.416 33.001 1.00 57.44 91 ARG A O 1
ATOM 745 N N . LYS A 1 92 ? -7.102 -19.959 31.651 1.00 58.28 92 LYS A N 1
ATOM 746 C CA . LYS A 1 92 ? -8.112 -20.750 32.382 1.00 58.28 92 LYS A CA 1
ATOM 747 C C . LYS A 1 92 ? -8.353 -22.142 31.783 1.00 58.28 92 LYS A C 1
ATOM 749 O O . LYS A 1 92 ? -9.108 -22.909 32.362 1.00 58.28 92 LYS A O 1
ATOM 754 N N . ASN A 1 93 ? -7.787 -22.423 30.607 1.00 52.16 93 ASN A N 1
ATOM 755 C CA . ASN A 1 93 ? -7.813 -23.744 29.961 1.00 52.16 93 ASN A CA 1
ATOM 756 C C . ASN A 1 93 ? -6.502 -24.525 30.186 1.00 52.16 93 ASN A C 1
ATOM 758 O O . ASN A 1 93 ? -6.280 -25.535 29.525 1.00 52.16 93 ASN A O 1
ATOM 762 N N . LEU A 1 94 ? -5.652 -24.037 31.093 1.00 50.19 94 LEU A N 1
ATOM 763 C CA . LEU A 1 94 ? -4.465 -24.699 31.628 1.00 50.19 94 LEU A CA 1
ATOM 764 C C . LEU A 1 94 ? -4.719 -24.983 33.111 1.00 50.19 94 LEU A C 1
ATOM 766 O O . LEU A 1 94 ? -4.278 -26.050 33.579 1.00 50.19 94 LEU A O 1
#

Nearest PDB structures (foldseek):
  8qhx-assembly1_D  TM=3.659E-01  e=4.082E+00  Synechocystis sp. PCC 6803
  5zhy-assembly1_C  TM=4.564E-01  e=6.401E+00  Human coronavirus 229E

Sequence (94 aa):
RRETRATGVVAAILIAFLICWIPYFCIAVYRGVCTGLNIQLNESLHVNLFMLSSWLGYAHSCFNPIIYTCLNKNFRRTIKQMICYFCHKNRKNL

Radius of gyration: 20.1 Å; Cα contacts (8 Å, |Δi|>4): 32; chains: 1; bounding box: 42×42×56 Å

Secondary structure (DSSP, 8-state):
--HHHHHHHHHHHHHHHHHHHHHHHHHHHHHHHHHHTTPPP-HHHHHHHHHHHHHHHHHHHHHHHHHHHHH-HHHHHHHHHHHHHHHHHHHH--

Foldseek 3Di:
DVVVVVVVLVVLLVVLVCVLCVLVVVLVVVVVVCVVVVNDDPPVVSVVSNVVSVVSVVCNVVVVVVSVQVVDPVNVVVVVVVVVVVVVVVVVVD